Protein AF-A0A819E7T4-F1 (afdb_monomer_lite)

Radius of gyration: 18.01 Å; chains: 1; bounding box: 43×26×45 Å

Sequence (100 aa):
MNKLSCSANGDDLEYWHATDKKWKKDPPPSDQIRNKNLVHDASTMWIGDNEDTEAPVGLDYRLKGVNNVYLTGGALWPTGGSWNPVLTIVAMAMHLADTI

Structure (mmCIF, N/CA/C/O backbone):
data_AF-A0A819E7T4-F1
#
_entry.id   AF-A0A819E7T4-F1
#
loop_
_atom_site.group_PDB
_atom_site.id
_atom_site.type_symbol
_atom_site.label_atom_id
_atom_site.label_alt_id
_atom_site.label_comp_id
_atom_site.label_asym_id
_atom_site.label_entity_id
_atom_site.label_seq_id
_atom_site.pdbx_PDB_ins_code
_atom_site.Cartn_x
_atom_site.Cartn_y
_atom_site.Cartn_z
_atom_site.occupancy
_atom_site.B_iso_or_equiv
_atom_site.auth_seq_id
_atom_site.auth_comp_id
_atom_site.auth_asym_id
_atom_site.auth_atom_id
_atom_site.pdbx_PDB_model_num
ATOM 1 N N . MET A 1 1 ? 6.647 -4.038 -24.702 1.00 45.66 1 MET A N 1
ATOM 2 C CA . MET A 1 1 ? 6.384 -4.137 -23.249 1.00 45.66 1 MET A CA 1
ATOM 3 C C . MET A 1 1 ? 7.403 -3.232 -22.581 1.00 45.66 1 MET A C 1
ATOM 5 O O . MET A 1 1 ? 8.576 -3.581 -22.566 1.00 45.66 1 MET A O 1
ATOM 9 N N . ASN A 1 2 ? 6.987 -2.039 -22.150 1.00 45.00 2 ASN A N 1
ATOM 10 C CA . ASN A 1 2 ? 7.901 -0.999 -21.669 1.00 45.00 2 ASN A CA 1
ATOM 11 C C . ASN A 1 2 ? 7.876 -1.011 -20.148 1.00 45.00 2 ASN A C 1
ATOM 13 O O . ASN A 1 2 ? 6.984 -0.439 -19.534 1.00 45.00 2 ASN A O 1
ATOM 17 N N . LYS A 1 3 ? 8.788 -1.765 -19.549 1.00 51.94 3 LYS A N 1
ATOM 18 C CA . LYS A 1 3 ? 8.997 -1.795 -18.107 1.00 51.94 3 LYS A CA 1
ATOM 19 C C . LYS A 1 3 ? 10.411 -1.330 -17.846 1.00 51.94 3 LYS A C 1
ATOM 21 O O . LYS A 1 3 ? 11.314 -1.759 -18.564 1.00 51.94 3 LYS A O 1
ATOM 26 N N . LEU A 1 4 ? 10.591 -0.505 -16.819 1.00 53.19 4 LEU A N 1
ATOM 27 C CA . LEU A 1 4 ? 11.912 -0.331 -16.250 1.00 53.19 4 LEU A CA 1
ATOM 28 C C . LEU A 1 4 ? 12.354 -1.685 -15.692 1.00 53.19 4 LEU A C 1
ATOM 30 O O . LEU A 1 4 ? 11.786 -2.199 -14.732 1.00 53.19 4 LEU A O 1
ATOM 34 N N . SER A 1 5 ? 13.322 -2.286 -16.362 1.00 59.16 5 SER A N 1
ATOM 35 C CA . SER A 1 5 ? 14.120 -3.373 -15.830 1.00 59.16 5 SER A CA 1
ATOM 36 C C . SER A 1 5 ? 15.526 -2.809 -15.776 1.00 59.16 5 SER A C 1
ATOM 38 O O . SER A 1 5 ? 15.997 -2.276 -16.781 1.00 59.16 5 SER A O 1
ATOM 40 N N . CYS A 1 6 ? 16.157 -2.862 -14.610 1.00 63.50 6 CYS A N 1
ATOM 41 C CA . CYS A 1 6 ? 17.596 -2.713 -14.509 1.00 63.50 6 CYS A CA 1
ATOM 42 C C . CYS A 1 6 ? 18.195 -4.102 -14.305 1.00 63.50 6 CYS A C 1
ATOM 44 O O . CYS A 1 6 ? 17.559 -4.985 -13.726 1.00 63.50 6 CYS A O 1
ATOM 46 N N . SER A 1 7 ? 19.383 -4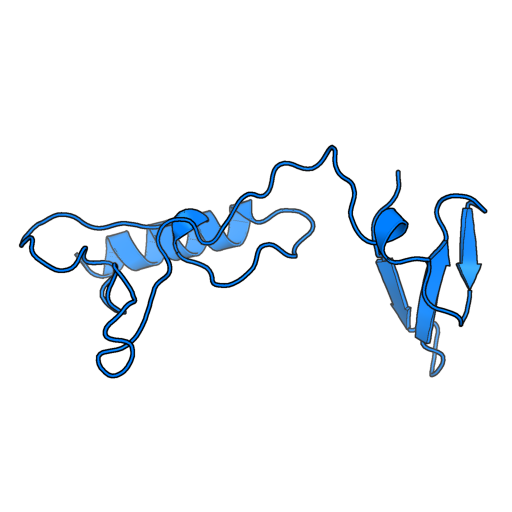.312 -14.844 1.00 68.44 7 SER A N 1
ATOM 47 C CA . SER A 1 7 ? 20.165 -5.516 -14.607 1.00 68.44 7 SER A CA 1
ATOM 48 C C . SER A 1 7 ? 21.569 -5.078 -14.242 1.00 68.44 7 SER A C 1
ATOM 50 O O . SER A 1 7 ? 22.106 -4.155 -14.854 1.00 68.44 7 SER A O 1
ATOM 52 N N . ALA A 1 8 ? 22.147 -5.739 -13.247 1.00 62.22 8 ALA A N 1
ATOM 53 C CA . ALA A 1 8 ? 23.575 -5.671 -12.987 1.00 62.22 8 ALA A CA 1
ATOM 54 C C . ALA A 1 8 ? 24.219 -6.835 -13.747 1.00 62.22 8 ALA A C 1
ATOM 56 O O . ALA A 1 8 ? 24.103 -7.990 -13.338 1.00 62.22 8 ALA A O 1
ATOM 57 N N . ASN A 1 9 ? 24.812 -6.553 -14.906 1.00 59.59 9 ASN A N 1
ATOM 58 C CA . ASN A 1 9 ? 25.571 -7.542 -15.670 1.00 59.59 9 ASN A CA 1
ATOM 59 C C . ASN A 1 9 ? 27.054 -7.369 -15.301 1.00 59.59 9 ASN A C 1
ATOM 61 O O . ASN A 1 9 ? 27.805 -6.680 -15.985 1.00 59.59 9 ASN A O 1
ATOM 65 N N . GLY A 1 10 ? 27.455 -7.927 -14.154 1.00 69.06 10 GLY A N 1
ATOM 66 C CA . GLY A 1 10 ? 28.720 -7.560 -13.500 1.00 69.06 10 GLY A CA 1
ATOM 67 C C . GLY A 1 10 ? 28.598 -6.232 -12.737 1.00 69.06 10 GLY A C 1
ATOM 68 O O . GLY A 1 10 ? 27.559 -5.983 -12.128 1.00 69.06 10 GLY A O 1
ATOM 69 N N . ASP A 1 11 ? 29.639 -5.389 -12.783 1.00 66.44 11 ASP A N 1
ATOM 70 C CA . ASP A 1 11 ? 29.699 -4.086 -12.083 1.00 66.44 11 ASP A CA 1
ATOM 71 C C . ASP A 1 11 ? 28.964 -2.941 -12.814 1.00 66.44 11 ASP A C 1
ATOM 73 O O . ASP A 1 11 ? 28.858 -1.829 -12.295 1.00 66.44 11 ASP A O 1
ATOM 77 N N . ASP A 1 12 ? 28.454 -3.182 -14.025 1.00 79.12 12 ASP A N 1
ATOM 78 C CA . ASP A 1 12 ? 27.804 -2.165 -14.851 1.00 79.12 12 ASP A CA 1
ATOM 79 C C . ASP A 1 12 ? 26.271 -2.216 -14.713 1.00 79.12 12 ASP A C 1
ATOM 81 O O . ASP A 1 12 ? 25.623 -3.225 -15.010 1.00 79.12 12 ASP A O 1
ATOM 85 N N . LEU A 1 13 ? 25.681 -1.093 -14.285 1.00 82.12 13 LEU A N 1
ATOM 86 C CA . LEU A 1 13 ? 24.232 -0.887 -14.257 1.00 82.12 13 LEU A CA 1
ATOM 87 C C . LEU A 1 13 ? 23.715 -0.593 -15.670 1.00 82.12 13 LEU A C 1
ATOM 89 O O . LEU A 1 13 ? 24.093 0.407 -16.283 1.00 82.12 13 LEU A O 1
ATOM 93 N N . GLU A 1 14 ? 22.798 -1.426 -16.155 1.00 89.12 14 GLU A N 1
ATOM 94 C CA . GLU A 1 14 ? 22.121 -1.224 -17.436 1.00 89.12 14 GLU A CA 1
ATOM 95 C C . GLU A 1 14 ? 20.603 -1.121 -17.260 1.00 89.12 14 GLU A C 1
ATOM 97 O O . GLU A 1 14 ? 20.006 -1.747 -16.381 1.00 89.12 14 GLU A O 1
ATOM 102 N N . TYR A 1 15 ? 19.969 -0.356 -18.145 1.00 86.06 15 TYR A N 1
ATOM 103 C CA . TYR A 1 15 ? 18.532 -0.129 -18.215 1.00 86.06 15 TYR A CA 1
ATOM 104 C C . TYR A 1 15 ? 17.964 -0.723 -19.501 1.00 86.06 15 TYR A C 1
ATOM 106 O O . TYR A 1 15 ? 18.552 -0.615 -20.580 1.00 86.06 15 TYR A O 1
ATOM 114 N N . TRP A 1 16 ? 16.784 -1.327 -19.407 1.00 85.06 16 TRP A N 1
ATOM 115 C CA . TRP A 1 16 ? 16.068 -1.830 -20.572 1.00 85.06 16 TRP A CA 1
ATOM 116 C C . TRP A 1 16 ? 15.407 -0.690 -21.362 1.00 85.06 16 TRP A C 1
ATOM 118 O O . TRP A 1 16 ? 14.470 -0.047 -20.886 1.00 85.06 16 TRP A O 1
ATOM 128 N N . HIS A 1 17 ? 15.848 -0.476 -22.605 1.00 86.44 17 HIS A N 1
ATOM 129 C CA . HIS A 1 17 ? 15.231 0.452 -23.559 1.00 86.44 17 HIS A CA 1
ATOM 130 C C . HIS A 1 17 ? 14.232 -0.303 -24.427 1.00 86.44 17 HIS A C 1
ATOM 132 O O . HIS A 1 17 ? 14.588 -0.948 -25.413 1.00 86.44 17 HIS A O 1
ATOM 138 N N . ALA A 1 18 ? 12.954 -0.236 -24.060 1.00 79.94 18 ALA A N 1
ATOM 139 C CA . ALA A 1 18 ? 11.925 -1.069 -24.674 1.00 79.94 18 ALA A CA 1
ATOM 140 C C . ALA A 1 18 ? 11.605 -0.720 -26.139 1.00 79.94 18 ALA A C 1
ATOM 142 O O . ALA A 1 18 ? 11.184 -1.604 -26.888 1.00 79.94 18 ALA A O 1
ATOM 143 N N . THR A 1 19 ? 11.841 0.531 -26.547 1.00 84.50 19 THR A N 1
ATOM 144 C CA . THR A 1 19 ? 11.741 0.982 -27.946 1.00 84.50 19 THR A CA 1
ATOM 145 C C . THR A 1 19 ? 12.786 0.286 -28.819 1.00 84.50 19 THR A C 1
ATOM 147 O O . THR A 1 19 ? 12.453 -0.271 -29.862 1.00 84.50 19 THR A O 1
ATOM 150 N N . ASP A 1 20 ? 14.031 0.227 -28.341 1.00 87.38 20 ASP A N 1
ATOM 151 C CA . ASP A 1 20 ? 15.156 -0.370 -29.070 1.00 87.38 20 ASP A CA 1
ATOM 152 C C . ASP A 1 20 ? 15.303 -1.876 -28.833 1.00 87.38 20 ASP A C 1
ATOM 154 O O . ASP A 1 20 ? 16.068 -2.544 -29.529 1.00 87.38 20 ASP A O 1
ATOM 158 N N . LYS A 1 21 ? 14.579 -2.407 -27.838 1.00 87.19 21 LYS A N 1
ATOM 159 C CA . LYS A 1 21 ? 14.668 -3.787 -27.341 1.00 87.19 21 LYS A CA 1
ATOM 160 C C . LYS A 1 21 ? 16.106 -4.184 -26.977 1.00 87.19 21 LYS A C 1
ATOM 162 O O . LYS A 1 21 ? 16.555 -5.280 -27.315 1.00 87.19 21 LYS A O 1
ATOM 167 N N . LYS A 1 22 ? 16.833 -3.280 -26.313 1.00 89.31 22 LYS A N 1
ATOM 168 C CA . LYS A 1 22 ? 18.235 -3.461 -25.905 1.00 89.31 22 LYS A CA 1
ATOM 169 C C . LYS A 1 22 ? 18.479 -2.924 -24.498 1.00 89.31 22 LYS A C 1
ATOM 171 O O . LYS A 1 22 ? 17.803 -1.997 -24.057 1.00 89.31 22 LYS A O 1
ATOM 176 N N . TRP A 1 23 ? 19.478 -3.487 -23.832 1.00 87.81 23 TRP A N 1
ATOM 177 C CA . TRP A 1 23 ? 20.064 -2.924 -22.619 1.00 87.81 23 TRP A CA 1
ATOM 178 C C . TRP A 1 23 ? 21.009 -1.776 -22.987 1.00 87.81 23 TRP A C 1
ATOM 180 O O . TRP A 1 23 ? 21.738 -1.880 -23.977 1.00 87.81 23 TRP A O 1
ATOM 190 N N . LYS A 1 24 ? 20.961 -0.668 -22.241 1.00 89.31 24 LYS A N 1
ATOM 191 C CA . LYS A 1 24 ? 21.881 0.471 -22.388 1.00 89.31 24 LYS A CA 1
ATOM 192 C C . LYS A 1 24 ? 22.266 1.043 -21.028 1.00 89.31 24 LYS A C 1
ATOM 194 O O . LYS A 1 24 ? 21.521 0.895 -20.065 1.00 89.31 24 LYS A O 1
ATOM 199 N N . LYS A 1 25 ? 23.404 1.736 -20.959 1.00 89.25 25 LYS A N 1
ATOM 200 C CA . LYS A 1 25 ? 23.901 2.359 -19.719 1.00 89.25 25 LYS A CA 1
ATOM 201 C C . LYS A 1 25 ? 23.144 3.632 -19.331 1.00 89.25 25 LYS A C 1
ATOM 203 O O . LYS A 1 25 ? 23.061 3.958 -18.152 1.00 89.25 25 LYS A O 1
ATOM 208 N N . ASP A 1 26 ? 22.592 4.357 -20.299 1.00 89.75 26 ASP A N 1
ATOM 209 C CA . ASP A 1 26 ? 21.758 5.527 -20.037 1.00 89.75 26 ASP A CA 1
ATOM 210 C C . ASP A 1 26 ? 20.333 5.115 -19.625 1.00 89.75 26 ASP A C 1
ATOM 212 O O . ASP A 1 26 ? 19.795 4.142 -20.160 1.00 89.75 26 ASP A O 1
ATOM 216 N N . PRO A 1 27 ? 19.692 5.823 -18.680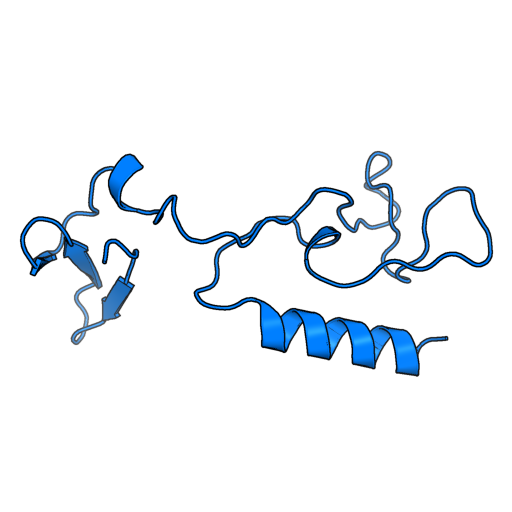 1.00 85.06 27 PRO A N 1
ATOM 217 C CA . PRO A 1 27 ? 18.300 5.569 -18.334 1.00 85.06 27 PRO A CA 1
ATOM 218 C C . PRO A 1 27 ? 17.364 5.986 -19.486 1.00 85.06 27 PRO A C 1
ATOM 220 O O . PRO A 1 27 ? 17.603 7.012 -20.128 1.00 85.06 27 PRO A O 1
ATOM 223 N N . PRO A 1 28 ? 16.276 5.239 -19.755 1.00 85.50 28 PRO A N 1
ATOM 224 C CA . PRO A 1 28 ? 15.302 5.633 -20.765 1.00 85.50 28 PRO A CA 1
ATOM 225 C C . PRO A 1 28 ? 14.550 6.913 -20.350 1.00 85.50 28 PRO A C 1
ATOM 227 O O . PRO A 1 28 ? 14.456 7.215 -19.155 1.00 85.50 28 PRO A O 1
ATOM 230 N N . PRO A 1 29 ? 13.958 7.648 -21.312 1.00 85.25 29 PRO A N 1
ATOM 231 C CA . PRO A 1 29 ? 13.100 8.798 -21.031 1.00 85.25 29 PRO A CA 1
ATOM 232 C C . PRO A 1 29 ? 11.995 8.478 -20.012 1.00 85.25 29 PRO A C 1
ATOM 234 O O . PRO A 1 29 ? 11.458 7.369 -19.994 1.00 85.25 29 PRO A O 1
ATOM 237 N N . SER A 1 30 ? 11.636 9.451 -19.167 1.00 77.38 30 SER A N 1
ATOM 238 C CA . SER A 1 30 ? 10.728 9.257 -18.022 1.00 77.38 30 SER A CA 1
ATOM 239 C C . SER A 1 30 ? 9.340 8.721 -18.395 1.00 77.38 30 SER A C 1
ATOM 241 O O . SER A 1 30 ? 8.733 7.973 -17.629 1.00 77.38 30 SER A O 1
ATOM 243 N N . ASP A 1 31 ? 8.856 9.037 -19.592 1.00 77.19 31 ASP A N 1
ATOM 244 C CA . ASP A 1 31 ? 7.599 8.547 -20.156 1.00 77.19 31 ASP A CA 1
ATOM 245 C C . ASP A 1 31 ? 7.656 7.077 -20.614 1.00 77.19 31 ASP A C 1
ATOM 247 O O . ASP A 1 31 ? 6.609 6.451 -20.793 1.00 77.19 31 ASP A O 1
ATOM 251 N N . GLN A 1 32 ? 8.856 6.506 -20.752 1.00 75.81 32 GLN A N 1
ATOM 252 C CA . GLN A 1 32 ? 9.102 5.102 -21.103 1.00 75.81 32 GLN A CA 1
ATOM 253 C C . GLN A 1 32 ? 9.432 4.221 -19.888 1.00 75.81 32 GLN A C 1
ATOM 255 O O . GLN A 1 32 ? 9.437 2.994 -20.005 1.00 75.81 32 GLN A O 1
ATOM 260 N N . ILE A 1 33 ? 9.666 4.828 -18.719 1.00 73.19 33 ILE A N 1
ATOM 261 C CA . ILE A 1 33 ? 9.973 4.132 -17.460 1.00 73.19 33 ILE A CA 1
ATOM 262 C C . ILE A 1 33 ? 8.774 3.307 -16.974 1.00 73.19 33 ILE A C 1
ATOM 264 O O . ILE A 1 33 ? 8.929 2.183 -16.488 1.00 73.19 33 ILE A O 1
ATOM 268 N N . ARG A 1 34 ? 7.561 3.858 -17.100 1.00 66.62 34 ARG A N 1
ATOM 269 C CA . ARG A 1 34 ? 6.328 3.261 -16.571 1.00 66.62 34 ARG A CA 1
ATOM 270 C C . ARG A 1 34 ? 5.416 2.798 -17.702 1.00 66.62 34 ARG A C 1
ATOM 272 O O . ARG A 1 34 ? 5.043 3.577 -18.576 1.00 66.62 34 ARG A O 1
ATOM 279 N N . ASN A 1 35 ? 4.987 1.537 -17.649 1.00 67.56 35 ASN A N 1
ATOM 280 C CA . ASN A 1 35 ? 3.922 1.064 -18.527 1.00 67.56 35 ASN A CA 1
ATOM 281 C C . ASN A 1 35 ? 2.587 1.651 -18.055 1.00 67.56 35 ASN A C 1
ATOM 283 O O . ASN A 1 35 ? 2.060 1.217 -17.035 1.00 67.56 35 ASN A O 1
ATOM 287 N N . LYS A 1 36 ? 2.019 2.583 -18.822 1.00 66.56 36 LYS A N 1
ATOM 288 C CA . LYS A 1 36 ? 0.709 3.186 -18.524 1.00 66.56 36 LYS A CA 1
ATOM 289 C C . LYS A 1 36 ? -0.454 2.181 -18.553 1.00 66.56 36 LYS A C 1
ATOM 291 O O . LYS A 1 36 ? -1.514 2.480 -18.029 1.00 66.56 36 LYS A O 1
ATOM 296 N N . ASN A 1 37 ? -0.249 0.994 -19.131 1.00 64.50 37 ASN A N 1
ATOM 297 C CA . ASN A 1 37 ? -1.248 -0.078 -19.167 1.00 64.50 37 ASN A CA 1
ATOM 298 C C . ASN A 1 37 ? -1.193 -0.999 -17.931 1.00 64.50 37 ASN A C 1
ATOM 300 O O . ASN A 1 37 ? -1.954 -1.961 -17.865 1.00 64.50 37 ASN A O 1
ATOM 304 N N . LEU A 1 38 ? -0.268 -0.775 -16.987 1.00 65.25 38 LEU A N 1
ATOM 305 C CA . LEU A 1 38 ? -0.261 -1.474 -15.699 1.00 65.25 38 LEU A CA 1
ATOM 306 C C . LEU A 1 38 ? -1.048 -0.659 -14.675 1.00 65.25 38 LEU A C 1
ATOM 308 O O . LEU A 1 38 ? -0.658 0.455 -14.340 1.00 65.25 38 LEU A O 1
ATOM 312 N N . VAL A 1 39 ? -2.116 -1.254 -14.155 1.00 67.75 39 VAL A N 1
ATOM 313 C CA . VAL A 1 39 ? -2.952 -0.709 -13.078 1.00 67.75 39 VAL A CA 1
ATOM 314 C C . VAL A 1 39 ? -2.455 -1.256 -11.740 1.00 67.75 39 VAL A C 1
ATOM 316 O O . VAL A 1 39 ? -2.895 -2.307 -11.284 1.00 67.75 39 VAL A O 1
ATOM 319 N N . HIS A 1 40 ? -1.484 -0.565 -11.138 1.00 77.19 40 HIS A N 1
ATOM 320 C CA . HIS A 1 40 ? -1.028 -0.790 -9.758 1.00 77.19 40 HIS A CA 1
ATOM 321 C C . HIS A 1 40 ? -1.223 0.491 -8.947 1.00 77.19 40 HIS A C 1
ATOM 323 O O . HIS A 1 40 ? -0.264 1.042 -8.399 1.00 77.19 40 HIS A O 1
ATOM 329 N N . ASP A 1 41 ? -2.456 0.992 -8.942 1.00 75.56 41 ASP A N 1
ATOM 330 C CA . ASP A 1 41 ? -2.800 2.180 -8.173 1.00 75.56 41 ASP A CA 1
ATOM 331 C C . ASP A 1 41 ? -2.537 1.927 -6.687 1.00 75.56 41 ASP A C 1
ATOM 333 O O . ASP A 1 41 ? -2.792 0.843 -6.153 1.00 75.56 41 ASP A O 1
ATOM 337 N N . ALA A 1 42 ? -1.974 2.935 -6.036 1.00 84.81 42 ALA A N 1
ATOM 338 C CA . ALA A 1 42 ? -1.580 2.891 -4.642 1.00 84.81 42 ALA A CA 1
ATOM 339 C C . ALA A 1 42 ? -1.825 4.255 -3.991 1.00 84.81 42 ALA A C 1
ATOM 341 O O . ALA A 1 42 ? -2.122 5.235 -4.677 1.00 84.81 42 ALA A O 1
ATOM 342 N N . SER A 1 43 ? -1.659 4.316 -2.671 1.00 86.50 43 SER A N 1
ATOM 343 C CA . SER A 1 43 ? -1.538 5.575 -1.917 1.00 86.50 43 SER A CA 1
ATOM 344 C C . SER A 1 43 ? -2.814 6.409 -1.768 1.00 86.50 43 SER A C 1
ATOM 346 O O . SER A 1 43 ? -2.748 7.524 -1.259 1.00 86.50 43 SER A O 1
ATOM 348 N N . THR A 1 44 ? -3.986 5.902 -2.159 1.00 90.25 44 THR A N 1
ATOM 349 C CA . THR A 1 44 ? -5.255 6.637 -1.999 1.00 90.25 44 THR A CA 1
ATOM 350 C C . THR A 1 44 ? -5.660 6.835 -0.535 1.00 90.25 44 THR A C 1
ATOM 352 O O . THR A 1 44 ? -6.481 7.700 -0.259 1.00 90.25 44 THR A O 1
ATOM 355 N N . MET A 1 45 ? -5.117 6.033 0.388 1.00 93.75 45 MET A N 1
ATOM 356 C CA . MET A 1 45 ? -5.357 6.092 1.836 1.00 93.75 45 MET A CA 1
ATOM 357 C C . MET A 1 45 ? -4.063 5.717 2.577 1.00 93.75 45 MET A C 1
ATOM 359 O O . MET A 1 45 ? -3.998 4.651 3.184 1.00 93.75 45 MET A O 1
ATOM 363 N N . TRP A 1 46 ? -3.003 6.521 2.459 1.00 93.38 46 TRP A N 1
ATOM 364 C CA . TRP A 1 46 ? -1.675 6.127 2.944 1.00 93.38 46 TRP A CA 1
ATOM 365 C C . TRP A 1 46 ? -1.627 5.906 4.463 1.00 93.38 46 TRP A C 1
ATOM 367 O O . TRP A 1 46 ? -2.363 6.524 5.236 1.00 93.38 46 TRP A O 1
ATOM 377 N N . ILE A 1 47 ? -0.756 4.987 4.874 1.00 93.38 47 ILE A N 1
ATOM 378 C CA . ILE A 1 47 ? -0.469 4.712 6.279 1.00 93.38 47 ILE A CA 1
ATOM 379 C C . ILE A 1 47 ? 0.593 5.687 6.797 1.00 93.38 47 ILE A C 1
ATOM 381 O O . ILE A 1 47 ? 1.559 5.981 6.089 1.00 93.38 47 ILE A O 1
ATOM 385 N N . GLY A 1 48 ? 0.432 6.160 8.028 1.00 93.50 48 GLY A N 1
ATOM 386 C CA . GLY A 1 48 ? 1.396 7.029 8.696 1.00 93.50 48 GLY A CA 1
ATOM 387 C C . GLY A 1 48 ? 1.438 6.783 10.197 1.00 93.50 48 GLY A C 1
ATOM 388 O O . GLY A 1 48 ? 0.551 6.147 10.775 1.00 93.50 48 GLY A O 1
ATOM 389 N N . ASP A 1 49 ? 2.506 7.261 10.823 1.00 93.81 49 ASP A N 1
ATOM 390 C CA . ASP A 1 49 ? 2.638 7.262 12.274 1.00 93.81 49 ASP A CA 1
ATOM 391 C C . ASP A 1 49 ? 1.819 8.403 12.912 1.00 93.81 49 ASP A C 1
ATOM 393 O O . ASP A 1 49 ? 0.969 9.037 12.279 1.00 93.81 49 ASP A 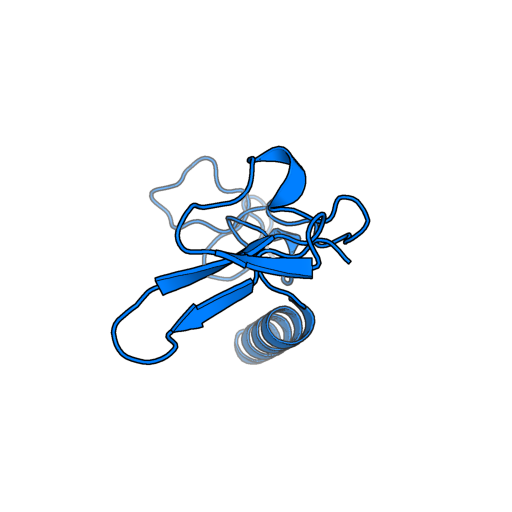O 1
ATOM 397 N N . ASN A 1 50 ? 2.027 8.623 14.210 1.00 89.31 50 ASN A N 1
ATOM 398 C CA . ASN A 1 50 ? 1.330 9.673 14.950 1.00 89.31 50 ASN A CA 1
ATOM 399 C C . ASN A 1 50 ? 1.880 11.080 14.666 1.00 89.31 50 ASN A C 1
ATOM 401 O O . ASN A 1 50 ? 1.222 12.053 15.032 1.00 89.31 50 ASN A O 1
ATOM 405 N N . GLU A 1 51 ? 3.064 11.197 14.059 1.00 94.62 51 GLU A N 1
ATOM 406 C CA . GLU A 1 51 ? 3.649 12.480 13.662 1.00 94.62 51 GLU A CA 1
ATOM 407 C C . GLU A 1 51 ? 3.080 12.943 12.312 1.00 94.62 51 GLU A C 1
ATOM 409 O O . GLU A 1 51 ? 2.898 14.143 12.104 1.00 94.62 51 GLU A O 1
ATOM 414 N N . ASP A 1 52 ? 2.708 12.009 11.429 1.00 93.06 52 ASP A N 1
ATOM 415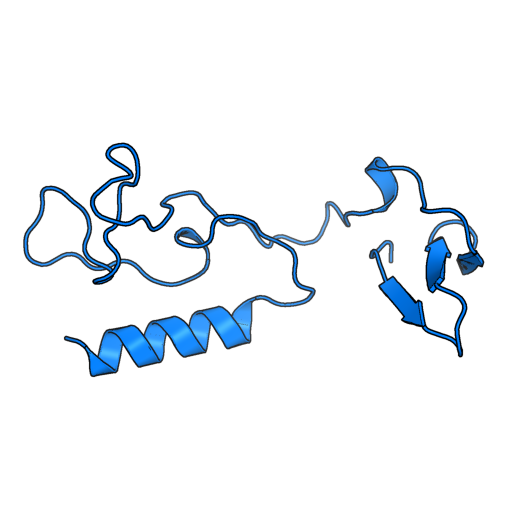 C CA . ASP A 1 52 ? 1.959 12.304 10.205 1.00 93.06 52 ASP A CA 1
ATOM 416 C C . ASP A 1 52 ? 0.465 12.538 10.508 1.00 93.06 52 ASP A C 1
ATOM 418 O O . ASP A 1 52 ? -0.375 11.628 10.484 1.00 93.06 52 ASP A O 1
ATOM 422 N N . THR A 1 53 ? 0.116 13.793 10.803 1.00 92.31 53 THR A N 1
ATOM 423 C CA . THR A 1 53 ? -1.270 14.203 11.080 1.00 92.31 53 THR A CA 1
ATOM 424 C C . THR A 1 53 ? -2.188 14.096 9.867 1.00 92.31 53 THR A C 1
ATOM 426 O O . THR A 1 53 ? -3.397 13.967 10.049 1.00 92.31 53 THR A O 1
ATOM 429 N N . GLU A 1 54 ? -1.634 14.108 8.654 1.00 93.88 54 GLU A N 1
ATOM 430 C CA . GLU A 1 54 ? -2.400 14.066 7.408 1.00 93.88 54 GLU A CA 1
ATOM 431 C C . GLU A 1 54 ? -2.715 12.629 6.974 1.00 93.88 54 GLU A C 1
ATOM 433 O O . GLU A 1 54 ? -3.691 12.406 6.257 1.00 93.88 54 GLU A O 1
ATOM 438 N N . ALA A 1 55 ? -1.936 11.638 7.430 1.00 94.81 55 ALA A N 1
ATOM 439 C CA . ALA A 1 55 ? -2.203 10.232 7.142 1.00 94.81 55 ALA A CA 1
ATOM 440 C C . ALA A 1 55 ? -3.590 9.806 7.643 1.00 94.81 55 ALA A C 1
ATOM 442 O O . ALA A 1 55 ? -3.844 9.881 8.848 1.00 94.81 55 ALA A O 1
ATOM 443 N N . PRO A 1 56 ? -4.483 9.290 6.780 1.00 95.44 56 PRO A N 1
ATOM 444 C CA . PRO A 1 56 ? -5.815 8.865 7.202 1.00 95.44 56 PRO A CA 1
ATOM 445 C C . PRO A 1 56 ? -5.814 7.541 7.980 1.00 95.44 56 PRO A C 1
ATOM 447 O O . PRO A 1 56 ? -6.776 7.259 8.695 1.00 95.44 56 PRO A O 1
ATOM 450 N N . VAL A 1 57 ? -4.768 6.718 7.855 1.00 95.81 57 VAL A N 1
ATOM 451 C CA . VAL A 1 57 ? -4.676 5.384 8.471 1.00 95.81 57 VAL A CA 1
ATOM 452 C C . VAL A 1 57 ? -3.442 5.305 9.370 1.00 95.81 57 VAL A C 1
ATOM 454 O O . VAL A 1 57 ? -2.359 5.730 8.973 1.00 95.81 57 VAL A O 1
ATOM 457 N N . GLY A 1 58 ? -3.605 4.775 10.584 1.00 94.25 58 GLY A N 1
ATOM 458 C CA . GLY A 1 58 ? -2.504 4.554 11.526 1.00 94.25 58 GLY A CA 1
ATOM 459 C C . GLY A 1 58 ? -1.697 3.286 11.232 1.00 94.25 58 GLY A C 1
ATOM 460 O O . GLY A 1 58 ? -2.140 2.409 10.489 1.00 94.25 58 GLY A O 1
ATOM 461 N N . LEU A 1 59 ? -0.522 3.153 11.861 1.00 93.38 59 LEU A N 1
ATOM 462 C CA . LEU A 1 59 ? 0.330 1.950 11.770 1.00 93.38 59 LEU A CA 1
ATOM 463 C C . LEU A 1 59 ? -0.350 0.658 12.266 1.00 93.38 59 LEU A C 1
ATOM 465 O O . LEU A 1 59 ? 0.114 -0.437 11.963 1.00 93.38 59 LEU A O 1
ATOM 469 N N . ASP A 1 60 ? -1.454 0.786 12.998 1.00 93.25 60 ASP A N 1
ATOM 470 C CA . ASP A 1 60 ? -2.336 -0.292 13.452 1.00 93.25 60 ASP A CA 1
ATOM 471 C C . ASP A 1 60 ? -3.423 -0.659 12.423 1.00 93.25 60 ASP A C 1
ATOM 473 O O . ASP A 1 60 ? -4.395 -1.331 12.762 1.00 93.25 60 ASP A O 1
ATOM 477 N N . TYR A 1 61 ? -3.285 -0.203 11.171 1.00 95.00 61 TYR A N 1
ATOM 478 C CA . TYR A 1 61 ? -4.239 -0.382 10.067 1.00 95.00 61 TYR A CA 1
ATOM 479 C C . TYR A 1 61 ? -5.598 0.287 10.274 1.00 95.00 61 TYR A C 1
ATOM 481 O O . TYR A 1 61 ? -6.493 0.140 9.435 1.00 95.00 61 TYR A O 1
ATOM 489 N N . ARG A 1 62 ? -5.788 1.030 11.364 1.00 95.62 62 ARG A N 1
ATOM 490 C CA . ARG A 1 62 ? -7.083 1.594 11.716 1.00 95.62 62 ARG A CA 1
ATOM 491 C C . ARG A 1 62 ? -7.289 2.947 11.047 1.00 95.62 62 ARG A C 1
ATOM 493 O O . ARG A 1 62 ? -6.411 3.811 11.046 1.00 95.62 62 ARG A O 1
ATOM 500 N N . LEU A 1 63 ? -8.482 3.147 10.490 1.00 95.88 63 LEU A N 1
ATOM 501 C CA . LEU A 1 63 ? -8.889 4.445 9.959 1.00 95.88 63 LEU A CA 1
ATOM 502 C C . LEU A 1 63 ? -9.026 5.449 11.113 1.00 95.88 63 LEU A C 1
ATOM 504 O O . LEU A 1 63 ? -9.766 5.207 12.074 1.00 95.88 63 LEU A O 1
ATOM 508 N N . LYS A 1 64 ? -8.339 6.591 11.019 1.00 94.62 64 LYS A N 1
ATOM 509 C CA . LYS A 1 64 ? -8.429 7.648 12.032 1.00 94.62 64 LYS A CA 1
ATOM 510 C C . LYS A 1 64 ? -9.870 8.178 12.112 1.00 94.62 64 LYS A C 1
ATOM 512 O O . LYS A 1 64 ? -10.553 8.336 11.104 1.00 94.62 64 LYS A O 1
ATOM 517 N N . GLY A 1 65 ? -10.348 8.436 13.331 1.00 94.06 65 GLY A N 1
ATOM 518 C CA . GLY A 1 65 ? -11.699 8.960 13.591 1.00 94.06 65 GLY A CA 1
ATOM 519 C C . GLY A 1 65 ? -12.813 7.914 13.752 1.00 94.06 65 GLY A C 1
ATOM 520 O O . GLY A 1 65 ? -13.928 8.283 14.111 1.00 94.06 65 GLY A O 1
ATOM 521 N N . VAL A 1 66 ? -12.533 6.620 13.561 1.00 95.88 66 VAL A N 1
ATOM 522 C CA . VAL A 1 66 ? -13.489 5.518 13.797 1.00 95.88 66 VAL A CA 1
ATOM 523 C C . VAL A 1 66 ? -12.855 4.399 14.623 1.00 95.88 66 VAL A C 1
ATOM 525 O O . VAL A 1 66 ? -11.634 4.333 14.743 1.00 95.88 66 VAL A O 1
ATOM 528 N N . ASN A 1 67 ? -13.671 3.539 15.246 1.00 93.00 67 ASN A N 1
ATOM 529 C CA . ASN A 1 67 ? -13.192 2.568 16.243 1.00 93.00 67 ASN A CA 1
ATOM 530 C C . ASN A 1 67 ? -12.935 1.150 15.729 1.00 93.00 67 ASN A C 1
ATOM 532 O O . ASN A 1 67 ? -12.177 0.420 16.353 1.00 93.00 67 ASN A O 1
ATOM 536 N N . ASN A 1 68 ? -13.561 0.759 14.626 1.00 95.44 68 ASN A N 1
ATOM 537 C CA . ASN A 1 68 ? -13.663 -0.640 14.208 1.00 95.44 68 ASN A CA 1
ATOM 538 C C . ASN A 1 68 ? -13.569 -0.811 12.684 1.00 95.44 68 ASN A C 1
ATOM 540 O O . ASN A 1 68 ? -14.114 -1.763 12.130 1.00 95.44 68 ASN A O 1
ATOM 544 N N . VAL A 1 69 ? -12.928 0.140 12.001 1.00 96.69 69 VAL A N 1
ATOM 545 C CA . VAL A 1 69 ? -12.697 0.084 10.556 1.00 96.69 69 VAL A CA 1
ATOM 546 C C . VAL A 1 69 ? -11.198 0.029 10.315 1.00 96.69 69 VAL A C 1
ATOM 548 O O . VAL A 1 69 ? -10.464 0.925 10.738 1.00 96.69 69 VAL A O 1
ATOM 551 N N . TYR A 1 70 ? -10.777 -1.016 9.613 1.00 96.06 70 TYR A N 1
ATOM 552 C CA . TYR A 1 70 ? -9.385 -1.293 9.288 1.00 96.06 70 TYR A CA 1
ATOM 553 C C . TYR A 1 70 ? -9.221 -1.345 7.772 1.00 96.06 70 TYR A C 1
ATOM 555 O O . TYR A 1 70 ? -10.095 -1.848 7.063 1.00 96.06 70 TYR A O 1
ATOM 563 N N . LEU A 1 71 ? -8.121 -0.796 7.266 1.00 95.25 71 LEU A N 1
ATOM 564 C CA . LEU A 1 71 ? -7.781 -0.789 5.846 1.00 95.25 71 LEU A CA 1
ATOM 565 C C . LEU A 1 71 ? -6.507 -1.605 5.637 1.00 95.25 71 LEU A C 1
ATOM 567 O O . LEU A 1 71 ? -5.629 -1.622 6.486 1.00 95.25 71 LEU A O 1
ATOM 571 N N . THR A 1 72 ? -6.380 -2.268 4.490 1.00 93.69 72 THR A N 1
ATOM 572 C CA . THR A 1 72 ? -5.147 -2.953 4.078 1.00 93.69 72 THR A CA 1
ATOM 573 C C . THR A 1 72 ? -5.042 -2.984 2.551 1.00 93.69 72 THR A C 1
ATOM 575 O O . THR A 1 72 ? -5.957 -2.563 1.841 1.00 93.69 72 THR A O 1
ATOM 578 N N . GLY A 1 73 ? -3.916 -3.466 2.029 1.00 90.75 73 GLY A N 1
ATOM 579 C CA . GLY A 1 73 ? -3.640 -3.552 0.595 1.00 90.75 73 GLY A CA 1
ATOM 580 C C . GLY A 1 73 ? -3.092 -2.264 -0.022 1.00 90.75 73 GLY A C 1
ATOM 581 O O . GLY A 1 73 ? -2.548 -1.412 0.677 1.00 90.75 73 GLY A O 1
ATOM 582 N N . GLY A 1 74 ? -3.189 -2.146 -1.352 1.00 89.50 74 GLY A N 1
ATOM 583 C CA . GLY A 1 74 ? -2.447 -1.146 -2.140 1.00 89.50 74 GLY A CA 1
ATOM 584 C C . GLY A 1 74 ? -2.750 0.316 -1.796 1.00 89.50 74 GLY A C 1
ATOM 585 O O . GLY A 1 74 ? -1.887 1.175 -1.963 1.00 89.50 74 GLY A O 1
ATOM 586 N N . ALA A 1 75 ? -3.932 0.599 -1.242 1.00 91.00 75 ALA A N 1
ATOM 587 C CA . ALA A 1 75 ? -4.314 1.943 -0.811 1.00 91.00 75 ALA A CA 1
ATOM 588 C C . ALA A 1 75 ? -3.359 2.533 0.243 1.00 91.00 75 ALA A C 1
ATOM 590 O O . ALA A 1 75 ? -3.182 3.748 0.273 1.00 91.00 75 ALA A O 1
ATOM 591 N N . LEU A 1 76 ? -2.728 1.681 1.062 1.00 91.75 76 LEU A N 1
ATOM 592 C CA . LEU A 1 76 ? -1.915 2.108 2.199 1.00 91.75 76 LEU A CA 1
ATOM 593 C C . LEU A 1 76 ? -0.498 2.567 1.834 1.00 91.75 76 LEU A C 1
ATOM 595 O O . LEU A 1 76 ? 0.141 3.236 2.642 1.00 91.75 76 LEU A O 1
ATOM 599 N N . TRP A 1 77 ? 0.054 2.170 0.683 1.00 81.44 77 TRP A N 1
ATOM 600 C CA . TRP A 1 77 ? 1.513 2.257 0.515 1.00 81.44 77 TRP A CA 1
ATOM 601 C C . TRP A 1 77 ? 1.878 3.581 -0.131 1.00 81.44 77 TRP A C 1
ATOM 603 O O . TRP A 1 77 ? 1.167 3.993 -1.045 1.00 81.44 77 TRP A O 1
ATOM 613 N N . PRO A 1 78 ? 2.996 4.220 0.251 1.00 66.81 78 PRO A N 1
ATOM 614 C CA . PRO A 1 78 ? 3.329 5.566 -0.219 1.00 66.81 78 PRO A CA 1
ATOM 615 C C . PRO A 1 78 ? 3.582 5.660 -1.725 1.00 66.81 78 PRO A C 1
ATOM 617 O O . PRO A 1 78 ? 3.424 6.724 -2.312 1.00 66.81 78 PRO A O 1
ATOM 620 N N . THR A 1 79 ? 4.012 4.563 -2.360 1.00 70.50 79 THR A N 1
ATOM 621 C CA . THR A 1 79 ? 4.266 4.528 -3.803 1.00 70.50 79 THR A CA 1
ATOM 622 C C . THR A 1 79 ? 3.962 3.159 -4.412 1.00 70.50 79 THR A C 1
ATOM 624 O O . THR A 1 79 ? 4.325 2.113 -3.873 1.00 70.50 79 THR A O 1
ATOM 627 N N . GLY A 1 80 ? 3.337 3.166 -5.592 1.00 67.31 80 GLY A N 1
ATOM 628 C CA . GLY A 1 80 ? 3.250 2.003 -6.475 1.00 67.31 80 GLY A CA 1
ATOM 629 C C . GLY A 1 80 ? 4.496 1.906 -7.363 1.00 67.31 80 GLY A C 1
ATOM 630 O O . GLY A 1 80 ? 4.799 2.834 -8.126 1.00 67.31 80 GLY A O 1
ATOM 631 N N . GLY A 1 81 ? 5.233 0.793 -7.273 1.00 64.44 81 GLY A N 1
ATOM 632 C CA . GLY A 1 81 ? 6.496 0.627 -8.013 1.00 64.44 81 GLY A CA 1
ATOM 633 C C . GLY A 1 81 ? 6.835 -0.781 -8.513 1.00 64.44 81 GLY A C 1
ATOM 634 O O . GLY A 1 81 ? 7.614 -0.903 -9.454 1.00 64.44 81 GLY A O 1
ATOM 635 N N . SER A 1 82 ? 6.260 -1.845 -7.940 1.00 63.03 82 SER A N 1
ATOM 636 C CA . SER A 1 82 ? 6.627 -3.226 -8.299 1.00 63.03 82 SER A CA 1
ATOM 637 C C . SER A 1 82 ? 5.866 -3.776 -9.516 1.00 63.03 82 SER A C 1
ATOM 639 O O . SER A 1 82 ? 4.787 -3.305 -9.884 1.00 63.03 82 SER A O 1
ATOM 641 N N . TRP A 1 83 ? 6.440 -4.819 -10.128 1.00 62.12 83 TRP A N 1
ATOM 642 C CA . TRP A 1 83 ? 5.897 -5.585 -11.257 1.00 62.12 83 TRP A CA 1
ATOM 643 C C . TRP A 1 83 ? 4.573 -6.282 -10.934 1.00 62.12 83 TRP A C 1
ATOM 645 O O . TRP A 1 83 ? 3.810 -6.548 -11.862 1.00 62.12 83 TRP A O 1
ATOM 655 N N . ASN A 1 84 ? 4.341 -6.609 -9.659 1.00 76.06 84 ASN A N 1
ATOM 656 C CA . ASN A 1 84 ? 3.107 -7.197 -9.153 1.00 76.06 84 ASN A CA 1
ATOM 657 C C . ASN A 1 84 ? 3.010 -6.961 -7.628 1.00 76.06 84 ASN A C 1
ATOM 659 O O . ASN A 1 84 ? 3.766 -7.586 -6.882 1.00 76.06 84 ASN A O 1
ATOM 663 N N . PRO A 1 85 ? 2.117 -6.081 -7.141 1.00 82.44 85 PRO A N 1
ATOM 664 C CA . PRO A 1 85 ? 1.987 -5.801 -5.712 1.00 82.44 85 PRO A CA 1
ATOM 665 C C . PRO A 1 85 ? 1.246 -6.906 -4.942 1.00 82.44 85 PRO A C 1
ATOM 667 O O . PRO A 1 85 ? 1.216 -6.866 -3.716 1.00 82.44 85 PRO A O 1
ATOM 670 N N . VAL A 1 86 ? 0.655 -7.895 -5.626 1.00 87.75 86 VAL A N 1
ATOM 671 C CA . VAL A 1 86 ? -0.281 -8.855 -5.017 1.00 87.75 86 VAL A CA 1
ATOM 672 C C . VAL A 1 86 ? 0.303 -9.565 -3.799 1.00 87.75 86 VAL A C 1
ATOM 674 O O . VAL A 1 86 ? -0.370 -9.633 -2.777 1.00 87.75 86 VAL A O 1
ATOM 677 N N . LEU A 1 87 ? 1.546 -10.055 -3.855 1.00 90.00 87 LEU A N 1
ATOM 678 C CA . LEU A 1 87 ? 2.118 -10.798 -2.726 1.00 90.00 87 LEU A CA 1
ATOM 679 C C . LEU A 1 87 ? 2.266 -9.924 -1.473 1.00 90.00 87 LEU A C 1
ATOM 681 O O . LEU A 1 87 ? 1.965 -10.369 -0.370 1.00 90.00 87 LEU A O 1
ATOM 685 N N . THR A 1 88 ? 2.677 -8.669 -1.637 1.00 88.50 88 THR A N 1
ATOM 686 C CA . THR A 1 88 ? 2.799 -7.739 -0.512 1.00 88.50 88 THR A CA 1
ATOM 687 C C . THR A 1 88 ? 1.415 -7.304 -0.002 1.00 88.50 88 THR A C 1
ATOM 689 O O . THR A 1 88 ? 1.233 -7.179 1.205 1.00 88.50 88 THR A O 1
ATOM 692 N N . ILE A 1 89 ? 0.399 -7.191 -0.874 1.00 90.75 89 ILE A N 1
ATOM 693 C CA . ILE A 1 89 ? -1.004 -6.982 -0.459 1.00 90.75 89 ILE A CA 1
ATOM 694 C C . ILE A 1 89 ? -1.497 -8.155 0.395 1.00 90.75 89 ILE A C 1
ATOM 696 O O . ILE A 1 89 ? -2.089 -7.932 1.448 1.00 90.75 89 ILE A O 1
ATOM 700 N N . VAL A 1 90 ? -1.221 -9.393 -0.024 1.00 93.69 90 VAL A N 1
ATOM 701 C CA . VAL A 1 90 ? -1.577 -10.601 0.736 1.00 93.69 90 VAL A CA 1
ATOM 702 C C . VAL A 1 90 ? -0.874 -10.618 2.093 1.00 93.69 90 VAL A C 1
ATOM 704 O O . VAL A 1 90 ? -1.534 -10.829 3.105 1.00 93.69 90 VAL A O 1
ATOM 707 N N . ALA A 1 91 ? 0.430 -10.334 2.138 1.00 92.81 91 ALA A N 1
ATOM 708 C CA . ALA A 1 91 ? 1.185 -10.291 3.390 1.00 92.81 91 ALA A CA 1
ATOM 709 C C . ALA A 1 91 ? 0.605 -9.272 4.386 1.00 92.81 91 ALA A C 1
ATOM 711 O O . ALA A 1 91 ? 0.480 -9.567 5.570 1.00 92.81 91 ALA A O 1
ATOM 712 N N . MET A 1 92 ? 0.186 -8.097 3.911 1.00 92.94 92 MET A N 1
ATOM 713 C CA . MET A 1 92 ? -0.448 -7.094 4.770 1.00 92.94 92 MET A CA 1
ATOM 714 C C . MET A 1 92 ? -1.851 -7.480 5.227 1.00 92.94 92 MET A C 1
ATOM 716 O O . MET A 1 92 ? -2.244 -7.115 6.330 1.00 92.94 92 MET A O 1
ATOM 720 N N . ALA A 1 93 ? -2.614 -8.202 4.406 1.00 94.75 93 ALA A N 1
ATOM 721 C CA . ALA A 1 93 ? -3.909 -8.733 4.820 1.00 94.75 93 ALA A CA 1
ATOM 722 C C . ALA A 1 93 ? -3.754 -9.814 5.901 1.00 94.75 93 ALA A C 1
ATOM 724 O O . ALA A 1 93 ? -4.516 -9.820 6.862 1.00 94.75 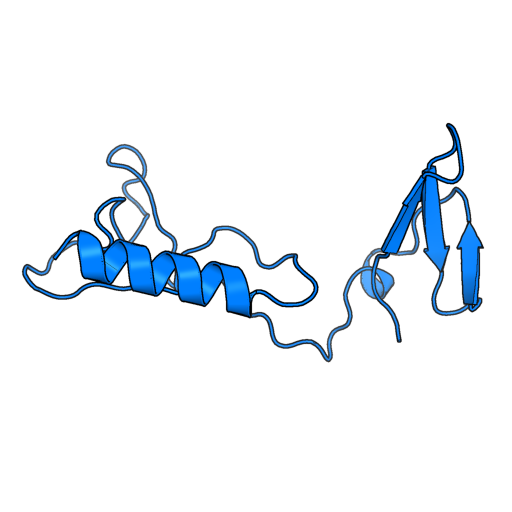93 ALA A O 1
ATOM 725 N N . MET A 1 94 ? -2.747 -10.684 5.773 1.00 96.44 94 MET A N 1
ATOM 726 C CA . MET A 1 94 ? -2.416 -11.681 6.796 1.00 96.44 94 MET A CA 1
ATOM 727 C C . MET A 1 94 ? -1.962 -11.016 8.095 1.00 96.44 94 MET A C 1
ATOM 729 O O . MET A 1 94 ? -2.483 -11.335 9.153 1.00 96.44 94 MET A O 1
ATOM 733 N N . HIS A 1 95 ? -1.060 -10.036 8.009 1.00 95.19 95 HIS A N 1
ATOM 734 C CA . HIS A 1 95 ? -0.596 -9.310 9.187 1.00 95.19 95 HIS A CA 1
ATOM 735 C C . HIS A 1 95 ? -1.736 -8.572 9.905 1.00 95.19 95 HIS A C 1
ATOM 737 O O . HIS A 1 95 ? -1.805 -8.609 11.130 1.00 95.19 95 HIS A O 1
ATOM 743 N N . LEU A 1 96 ? -2.663 -7.957 9.157 1.00 95.31 96 LEU A N 1
ATOM 744 C CA . LEU A 1 96 ? -3.886 -7.393 9.732 1.00 95.31 96 LEU A CA 1
ATOM 745 C C . LEU A 1 96 ? -4.710 -8.471 10.452 1.00 95.31 96 LEU A C 1
ATOM 747 O O . LEU A 1 96 ? -5.143 -8.252 11.574 1.00 95.31 96 LEU A O 1
ATOM 751 N N . ALA A 1 97 ? -4.915 -9.632 9.825 1.00 96.00 97 ALA A N 1
ATOM 752 C CA . ALA A 1 97 ? -5.679 -10.724 10.428 1.00 96.00 97 ALA A CA 1
ATOM 753 C C . ALA A 1 97 ? -5.053 -11.252 11.732 1.00 96.00 97 ALA A C 1
ATOM 755 O O . ALA A 1 97 ? -5.789 -11.648 12.626 1.00 96.00 97 ALA A O 1
ATOM 756 N N . ASP A 1 98 ? -3.724 -11.220 11.854 1.00 96.19 98 ASP A N 1
ATOM 757 C CA . ASP A 1 98 ? -3.006 -11.628 13.069 1.00 96.19 98 ASP A CA 1
ATOM 758 C C . ASP A 1 98 ? -3.032 -10.559 14.182 1.00 96.19 98 ASP A C 1
ATOM 760 O O . ASP A 1 98 ? -2.692 -10.855 15.329 1.00 96.19 98 ASP A O 1
ATOM 764 N N . THR A 1 99 ? -3.389 -9.310 13.859 1.00 87.69 99 THR A N 1
ATOM 765 C CA . THR A 1 99 ? -3.352 -8.167 14.791 1.00 87.69 99 THR A CA 1
ATOM 766 C C . THR A 1 99 ? -4.723 -7.722 15.304 1.00 87.69 99 THR A C 1
ATOM 768 O O . THR A 1 99 ? -4.765 -6.880 16.206 1.00 87.69 99 THR A O 1
ATOM 771 N N . ILE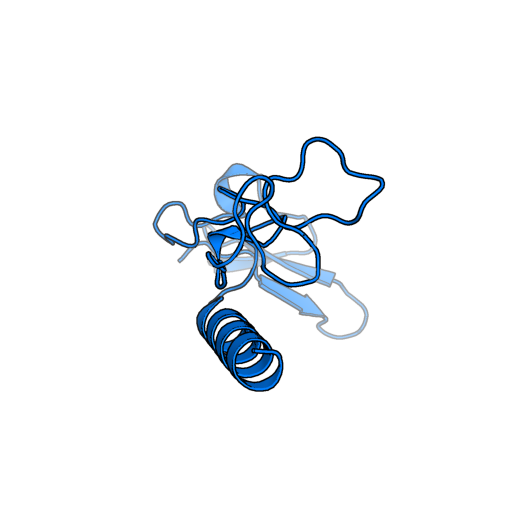 A 1 100 ? -5.823 -8.283 14.782 1.00 86.81 100 ILE A N 1
ATOM 772 C CA . ILE A 1 100 ? -7.205 -7.981 15.208 1.00 86.81 100 ILE A CA 1
ATOM 773 C C . ILE A 1 100 ? -7.861 -9.107 16.005 1.00 86.81 100 ILE A C 1
ATOM 775 O O . ILE A 1 100 ? -7.539 -10.291 15.772 1.00 86.81 100 ILE A O 1
#

pLDDT: mean 83.3, std 12.99, range [45.0, 96.69]

Organism: NCBI:txid433720

Secondary structure (DSSP, 8-state):
-----EEEETTEEEEEETTTTEEESSPPPHHHHS-TT------TT-EE-SS-SS-SEETTSBBTT-SS-B--SGGGSS---SS--HHHHHHHHHHHHHH-

Foldseek 3Di:
DQEFDWDCPDPQIWTQDPVVRDTDNDYDPPVSHDDPPDPLDAQLQAEDDPVPPVRQAYPLQDGPPDDPDGDFARHHHNDDDDPDCVVVRVVRVVVNVVSD

InterPro domains:
  IPR007867 Glucose-methanol-choline oxidoreductase, C-terminal [PF05199] (36-93)
  IPR036188 FAD/NAD(P)-binding domain superfamily [G3DSA:3.50.50.60] (23-100)
  IPR036188 FAD/NAD(P)-binding domain superfamily [SSF51905] (35-100)
  IPR051473 Pyranose 2-oxidase-like [PTHR42784] (12-100)